Protein 7SC2 (pdb70)

Sequence (110 aa):
DIYKAAVEQLTEEQKNEFKAAFDIFVLGAEDGSISTKELGKVMRMLGQNPTPEELQEMIDEVDEDGSGTVDFDEFLVMMVRSMKGKFKRPTLRRVRISADAMMQALLGAR

GO terms:
  GO:0055010 ventricular cardiac muscle tissue morphogenesis (P, IMP)
  GO:0005515 protein binding (F, IPI)
  GO:0005829 cytosol (C, TAS)
  GO:0030017 sarcomere (C, TAS)
  GO:0097512 cardiac myofibril (C, IMP)
  GO:0010882 regulation of cardiac muscle contraction by calcium ion signaling (P, IMP)
  GO:1990584 cardiac Troponin complex (C, IMP)
  GO:0051015 actin filament binding (F, IPI)
  GO:0003779 actin binding (F, IDA)
  GO:0005861 troponin complex (C, IDA)
  GO:0032780 negative regulation of ATP-dependent activity (P, IDA)
  GO:0032780 negative regulation of ATP-dependent activity (P, IMP)
  GO:0060047 heart contraction (P, IMP)
  GO:0060048 cardiac muscle contraction (P, IMP)
  GO:0030172 troponin C binding (F, IPI)
  GO:0031014 troponin T binding (F, IPI)
  GO:0019855 calcium channel inhibitor activity (F, IPI)
  GO:0019901 protein kinase binding (F, IPI)
  GO:0019904 protein domain specific binding (F, IPI)
  GO:0048306 calcium-dependent protein binding (F, IPI)

Secondary structure (DSSP, 8-state):
-HHHHHHHTS-HHHHHHHHHHHHHHTTT-TTSSB-HHHHHHHHHHTT----HHHHHHHHHHH-TTS-SSB-HHHHHHHHHHHT--TTHHHHHHHHHHHHHHHHHHHHT--

Structure (mmCIF, N/CA/C/O backbone):
data_7SC2
#
_entry.id   7SC2
#
_cell.length_a   40.935
_cell.length_b   40.935
_cell.length_c   128.932
_cell.angle_alpha   90.00
_cell.angle_beta   90.00
_cell.angle_gamma   90.00
#
_symmetry.space_group_name_H-M   'P 43 21 2'
#
loop_
_entity.id
_entity.type
_entity.pdbx_description
1 polymer 'Troponin C, slow skeletal and cardiac muscles,Troponin I, cardiac muscle chimera'
2 non-polymer 'CALCIUM ION'
3 water water
#
loop_
_atom_site.group_PDB
_atom_site.id
_atom_site.type_symbol
_atom_site.label_atom_id
_atom_site.label_alt_id
_atom_site.label_comp_id
_atom_site.label_asym_id
_atom_site.label_entity_id
_atom_site.label_seq_id
_atom_site.pdbx_PDB_ins_code
_atom_site.Cartn_x
_atom_site.Cartn_y
_atom_site.Cartn_z
_atom_site.occupancy
_atom_site.B_iso_or_equiv
_atom_site.auth_seq_id
_atom_site.auth_comp_id
_atom_site.auth_asym_id
_atom_site.auth_atom_id
_atom_site.pdbx_PDB_model_num
ATOM 1 N N . ASP A 1 3 ? -3.407 33.320 7.847 1.00 82.63 3 ASP A N 1
ATOM 2 C CA . ASP A 1 3 ? -2.478 34.059 8.703 1.00 83.04 3 ASP A CA 1
ATOM 3 C C . ASP A 1 3 ? -2.955 34.196 10.162 1.00 83.10 3 ASP A C 1
ATOM 4 O O . ASP A 1 3 ? -2.148 34.497 11.040 1.00 83.09 3 ASP A O 1
ATOM 6 N N . ILE A 1 4 ? -4.252 33.958 10.420 1.00 82.89 4 ILE A N 1
ATOM 7 C CA . ILE A 1 4 ? -4.867 34.036 11.752 1.00 83.13 4 ILE A CA 1
ATOM 8 C C . ILE A 1 4 ? -4.215 33.059 12.758 1.00 83.01 4 ILE A C 1
ATOM 9 O O . ILE A 1 4 ? -4.076 33.382 13.937 1.00 82.93 4 ILE A O 1
ATOM 14 N N . TYR A 1 5 ? -3.777 31.885 12.280 1.00 82.75 5 TYR A N 1
ATOM 15 C CA . TYR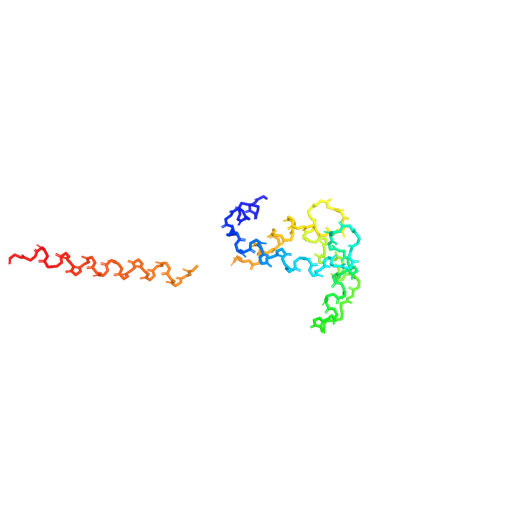 A 1 5 ? -3.111 30.897 13.136 1.00 82.84 5 TYR A CA 1
ATOM 16 C C . TYR A 1 5 ? -1.675 31.333 13.494 1.00 83.01 5 TYR A C 1
ATOM 17 O O . TYR A 1 5 ? -1.178 30.973 14.556 1.00 83.00 5 TYR A O 1
ATOM 22 N N . LYS A 1 6 ? -1.036 32.153 12.638 1.00 83.06 6 LYS A N 1
ATOM 23 C CA . LYS A 1 6 ? 0.306 32.687 12.879 1.00 83.56 6 LYS A CA 1
ATOM 24 C C . LYS A 1 6 ? 0.322 33.765 13.977 1.00 83.68 6 LYS A C 1
ATOM 25 O O . LYS A 1 6 ? 1.361 33.992 14.593 1.00 84.11 6 LYS A O 1
ATOM 27 N N . ALA A 1 7 ? -0.816 34.431 14.221 1.00 83.10 7 ALA A N 1
ATOM 28 C CA . ALA A 1 7 ? -0.907 35.436 15.274 1.00 83.03 7 ALA A CA 1
ATOM 29 C C . ALA A 1 7 ? -0.875 34.759 16.652 1.00 82.64 7 ALA A C 1
ATOM 30 O O . ALA A 1 7 ? -0.253 35.277 17.578 1.00 82.69 7 ALA A O 1
ATOM 31 N N . ALA A 1 8 ? -1.521 33.588 16.781 1.00 81.98 8 ALA A N 1
ATOM 32 C CA . ALA A 1 8 ? -1.528 32.850 18.041 1.00 81.93 8 ALA A CA 1
ATOM 33 C C . ALA A 1 8 ? -0.198 32.127 18.353 1.00 81.67 8 ALA A C 1
ATOM 34 O O . ALA A 1 8 ? -0.021 31.659 19.477 1.00 81.82 8 ALA A O 1
ATOM 36 N N . VAL A 1 9 ? 0.737 32.059 17.378 1.00 81.19 9 VAL A N 1
ATOM 37 C CA . VAL A 1 9 ? 2.062 31.449 17.548 1.00 81.27 9 VAL A CA 1
ATOM 38 C C . VAL A 1 9 ? 2.922 32.361 18.440 1.00 81.58 9 VAL A C 1
ATOM 39 O O . VAL A 1 9 ? 3.577 31.885 19.369 1.00 81.42 9 VAL A O 1
ATOM 43 N N . GLU A 1 10 ? 2.866 33.684 18.195 1.00 81.69 10 GLU A N 1
ATOM 44 C CA . GLU A 1 10 ? 3.586 34.666 19.012 1.00 81.97 10 GLU A CA 1
ATOM 45 C C . GLU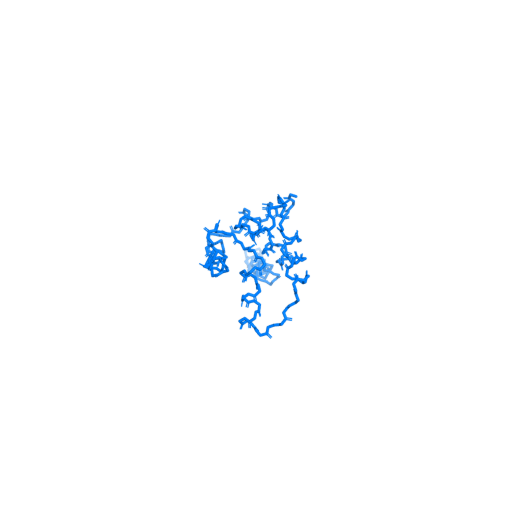 A 1 10 ? 3.047 34.738 20.456 1.00 82.05 10 GLU A C 1
ATOM 46 O O . GLU A 1 10 ? 3.782 35.126 21.363 1.00 82.37 10 GLU A O 1
ATOM 49 N N . GLN A 1 11 ? 1.786 34.328 20.676 1.00 81.54 11 GLN A N 1
ATOM 50 C CA . GLN A 1 11 ? 1.182 34.292 22.006 1.00 81.71 11 GLN A CA 1
ATOM 51 C C . GLN A 1 11 ? 1.733 33.148 22.877 1.00 81.45 11 GLN A C 1
ATOM 52 O O . GLN A 1 11 ? 1.609 33.210 24.102 1.00 81.64 11 GLN A O 1
ATOM 54 N N . LEU A 1 12 ? 2.313 32.094 22.250 1.00 80.66 12 LEU A N 1
ATOM 55 C CA . LEU A 1 12 ? 2.879 30.949 22.967 1.00 80.07 12 LEU A CA 1
ATOM 56 C C . LEU A 1 12 ? 4.055 31.390 23.833 1.00 79.15 12 LEU A C 1
ATOM 57 O O . LEU A 1 12 ? 4.831 32.255 23.422 1.00 79.31 12 LEU A O 1
ATOM 62 N N . THR A 1 13 ? 4.200 30.779 25.018 1.00 78.07 13 THR A N 1
ATOM 63 C CA . THR A 1 13 ? 5.299 31.087 25.938 1.00 77.63 13 THR A CA 1
ATOM 64 C C . THR A 1 13 ? 6.632 30.455 25.454 1.00 76.69 13 THR A C 1
ATOM 65 O O . THR A 1 13 ? 6.632 29.654 24.512 1.00 76.81 13 THR A O 1
ATOM 69 N N . GLU A 1 14 ? 7.764 30.816 26.090 1.00 75.27 14 GLU A N 1
ATOM 70 C CA . GLU A 1 14 ? 9.064 30.238 25.752 1.00 74.21 14 GLU A CA 1
ATOM 71 C C . GLU A 1 14 ? 9.103 28.742 26.118 1.00 72.92 14 GLU A C 1
ATOM 72 O O . GLU A 1 14 ? 9.729 27.949 25.414 1.00 73.20 14 GLU A O 1
ATOM 74 N N . GLU A 1 15 ? 8.420 28.359 27.210 1.00 71.16 15 GLU A N 1
ATOM 75 C CA . GLU A 1 15 ? 8.348 26.976 27.667 1.00 69.89 15 GLU A CA 1
ATOM 76 C C . GLU A 1 15 ? 7.507 26.113 26.715 1.00 68.18 15 GLU A C 1
ATOM 77 O O . GLU A 1 15 ? 7.769 24.915 26.589 1.00 68.40 15 GLU A O 1
ATOM 79 N N . GLN A 1 16 ? 6.478 26.703 26.080 1.00 66.01 16 GLN A N 1
ATOM 80 C CA . GLN A 1 16 ? 5.630 25.955 25.160 1.00 64.42 16 GLN A CA 1
ATOM 81 C C . GLN A 1 16 ? 6.381 25.718 23.852 1.00 61.86 16 GLN A C 1
ATOM 82 O O . GLN A 1 16 ? 6.393 24.597 23.358 1.00 61.55 16 GLN A O 1
ATOM 88 N N . LYS A 1 17 ? 7.047 26.756 23.328 1.00 59.89 17 LYS A N 1
ATOM 89 C CA . LYS A 1 17 ? 7.847 26.655 22.111 1.00 58.65 17 LYS A CA 1
ATOM 90 C C . LYS A 1 17 ? 8.990 25.638 22.284 1.00 56.74 17 LYS A C 1
ATOM 91 O O . LYS A 1 17 ? 9.238 24.851 21.374 1.00 56.26 17 LYS A O 1
ATOM 94 N N . ASN A 1 18 ? 9.645 25.622 23.460 1.00 55.52 18 ASN A N 1
ATOM 95 C CA . ASN A 1 18 ? 10.728 24.674 23.749 1.00 54.87 18 ASN A CA 1
ATOM 96 C C . ASN A 1 18 ? 10.207 23.245 23.886 1.00 53.67 18 ASN A C 1
ATOM 97 O O . ASN A 1 18 ? 10.908 22.291 23.521 1.00 53.47 18 ASN A O 1
ATOM 99 N N . GLU A 1 19 ? 8.985 23.089 24.421 1.00 52.56 19 GLU A N 1
ATOM 100 C CA . GLU A 1 19 ? 8.351 21.780 24.560 1.00 51.62 19 GLU A CA 1
ATOM 101 C C . GLU A 1 19 ? 8.012 21.232 23.180 1.00 50.06 19 GLU A C 1
ATOM 102 O O . GLU A 1 19 ? 8.234 20.052 22.930 1.00 50.79 19 GLU A O 1
ATOM 104 N N . PHE A 1 20 ? 7.467 22.086 22.291 1.00 48.14 20 PHE A N 1
ATOM 105 C CA . PHE A 1 20 ? 7.096 21.689 20.928 1.00 46.55 20 PHE A CA 1
ATOM 106 C C . PHE A 1 20 ? 8.332 21.404 20.088 1.00 43.68 20 PHE A C 1
ATOM 107 O O . PHE A 1 20 ? 8.305 20.496 19.262 1.00 42.33 20 PHE A O 1
ATOM 115 N N . LYS A 1 21 ? 9.426 22.151 20.320 1.00 42.75 21 LYS A N 1
ATOM 116 C CA . LYS A 1 21 ? 10.685 21.926 19.620 1.00 42.25 21 LYS A CA 1
ATOM 117 C C . LYS 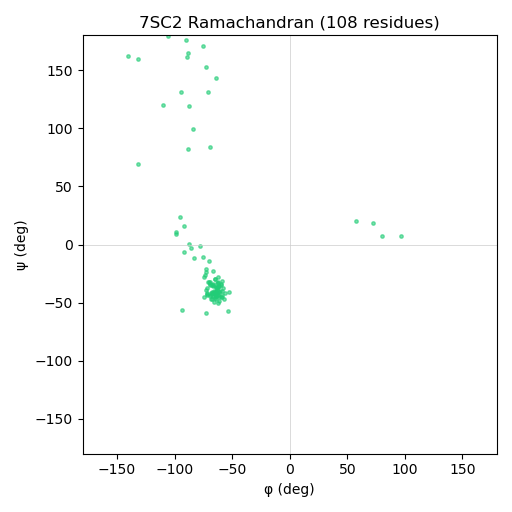A 1 21 ? 11.255 20.562 19.940 1.00 41.97 21 LYS A C 1
ATOM 118 O O . LYS A 1 21 ? 11.681 19.856 19.031 1.00 42.18 21 LYS A O 1
ATOM 124 N N . ALA A 1 22 ? 11.193 20.162 21.207 1.00 41.72 22 ALA A N 1
ATOM 125 C CA . ALA A 1 22 ? 11.654 18.855 21.660 1.00 41.93 22 ALA A CA 1
ATOM 126 C C . ALA A 1 22 ? 10.875 17.737 20.982 1.00 41.11 22 ALA A C 1
ATOM 127 O O . ALA A 1 22 ? 11.464 16.719 20.608 1.00 41.51 22 ALA A O 1
ATOM 129 N N . ALA A 1 23 ? 9.547 17.907 20.826 1.00 39.72 23 ALA A N 1
ATOM 130 C CA . ALA A 1 23 ? 8.732 16.900 20.157 1.00 38.43 23 ALA A CA 1
ATOM 131 C C . ALA A 1 23 ? 9.111 16.846 18.659 1.00 36.91 23 ALA A C 1
ATOM 132 O O . ALA A 1 23 ? 9.309 15.765 18.121 1.00 36.80 23 ALA A O 1
ATOM 134 N N . PHE A 1 24 ? 9.218 18.003 18.003 1.00 36.68 24 PHE A N 1
ATOM 135 C CA . PHE A 1 24 ? 9.582 18.128 16.594 1.00 36.80 24 PHE A CA 1
ATOM 136 C C . PHE A 1 24 ? 10.929 17.433 16.325 1.00 36.92 24 PHE A C 1
ATOM 137 O O . PHE A 1 24 ? 11.080 16.720 15.334 1.00 36.91 24 PHE A O 1
ATOM 145 N N . ASP A 1 25 ? 11.883 17.615 17.229 1.00 37.03 25 ASP A N 1
ATOM 146 C CA . ASP A 1 25 ? 13.202 16.999 17.096 1.00 37.58 25 ASP A CA 1
ATOM 147 C C . ASP A 1 25 ? 13.133 15.482 17.040 1.00 37.85 25 ASP A C 1
ATOM 148 O O . ASP A 1 25 ? 13.951 14.881 16.354 1.00 38.39 25 ASP A O 1
ATOM 153 N N . ILE A 1 26 ? 12.194 14.852 17.766 1.00 37.54 26 ILE A N 1
ATOM 154 C CA . ILE A 1 26 ? 12.042 13.407 17.711 1.00 37.67 26 ILE A CA 1
ATOM 155 C C . ILE A 1 26 ? 11.523 13.001 16.328 1.00 37.47 26 ILE A C 1
ATOM 156 O O . ILE A 1 26 ? 12.026 12.051 15.743 1.00 36.82 26 ILE A O 1
ATOM 161 N N . PHE A 1 27 ? 10.561 13.762 15.774 1.00 37.74 27 PHE A N 1
ATOM 162 C CA . PHE A 1 27 ? 10.040 13.464 14.442 1.00 38.38 27 PHE A CA 1
ATOM 163 C C . PHE A 1 27 ? 11.120 13.579 13.376 1.00 38.50 27 PHE A C 1
ATOM 164 O O . PHE A 1 27 ? 11.093 12.811 12.423 1.00 38.78 27 PHE A O 1
ATOM 172 N N . VAL A 1 28 ? 12.044 14.552 13.506 1.00 38.02 28 VAL A N 1
ATOM 173 C CA . VAL A 1 28 ? 13.062 14.737 12.456 1.00 38.07 28 VAL A CA 1
ATOM 174 C C . VAL A 1 28 ? 14.407 14.103 12.770 1.00 38.38 28 VAL A C 1
ATOM 175 O O . VAL A 1 28 ? 15.344 14.336 12.006 1.00 39.32 28 VAL A O 1
ATOM 179 N N . LEU A 1 29 ? 14.513 13.270 13.814 1.00 38.00 29 LEU A N 1
ATOM 180 C CA . LEU A 1 29 ? 15.790 12.606 14.103 1.00 38.66 29 LEU A CA 1
ATOM 181 C C . LEU A 1 29 ? 16.321 11.745 12.905 1.00 40.00 29 LEU A C 1
ATOM 182 O O . LEU A 1 29 ? 17.514 11.779 12.613 1.00 40.77 29 LEU A O 1
ATOM 187 N N . GLY A 1 30 ? 15.441 11.070 12.180 1.00 39.81 30 GLY A N 1
ATOM 188 C CA . GLY A 1 30 ? 15.845 10.287 11.018 1.00 40.50 30 GLY A CA 1
ATOM 189 C C . GLY A 1 30 ? 15.898 11.053 9.710 1.00 41.45 30 GLY A C 1
ATOM 190 O O . GLY A 1 30 ? 16.216 10.475 8.670 1.00 42.29 30 GLY A O 1
ATOM 191 N N . ALA A 1 31 ? 15.590 12.348 9.731 1.00 41.47 31 ALA A N 1
ATOM 192 C CA . ALA A 1 31 ? 15.567 13.156 8.524 1.00 42.98 31 ALA A CA 1
ATOM 193 C C . ALA A 1 31 ? 16.889 13.865 8.303 1.00 45.06 31 ALA A C 1
ATOM 194 O O . ALA A 1 31 ? 17.369 14.540 9.204 1.00 45.35 31 ALA A O 1
ATOM 196 N N . GLU A 1 32 ? 17.433 13.784 7.091 1.00 46.14 32 GLU A N 1
ATOM 197 C CA . GLU A 1 32 ? 18.672 14.494 6.762 1.00 47.69 32 GLU A CA 1
ATOM 198 C C . GLU A 1 32 ? 18.436 16.020 6.590 1.00 48.49 32 GLU A C 1
ATOM 199 O O . GLU A 1 32 ? 19.341 16.804 6.893 1.00 49.00 32 GLU A O 1
ATOM 201 N N . ASP A 1 33 ? 17.212 16.454 6.172 1.00 48.13 33 ASP A N 1
ATOM 202 C CA . ASP A 1 33 ? 16.978 17.887 5.943 1.00 48.43 33 ASP A CA 1
ATOM 203 C C . ASP A 1 33 ? 16.272 18.673 7.089 1.00 47.67 33 ASP A C 1
ATOM 204 O O . ASP A 1 33 ? 15.894 19.827 6.879 1.00 48.52 33 ASP A O 1
ATOM 209 N N . GLY A 1 34 ? 16.089 18.058 8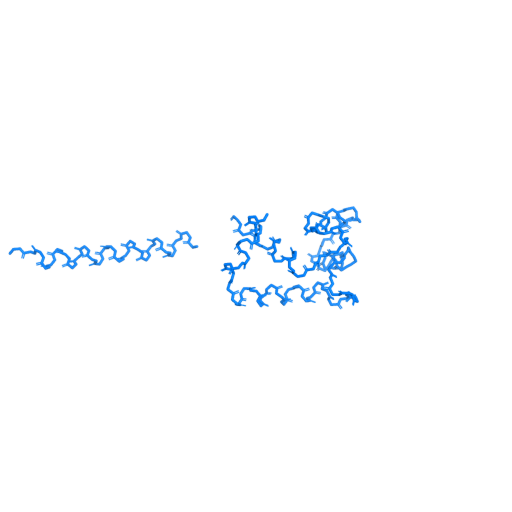.253 1.00 45.93 34 GLY A N 1
ATOM 210 C CA . GLY A 1 34 ? 15.490 18.726 9.402 1.00 44.85 34 GLY A CA 1
ATOM 211 C C . GLY A 1 34 ? 13.994 19.000 9.327 1.00 43.91 34 GLY A C 1
ATOM 212 O O . GLY A 1 34 ? 13.490 19.885 10.027 1.00 44.59 34 GLY A O 1
ATOM 213 N N . SER A 1 35 ? 13.285 18.301 8.449 1.00 42.07 35 SER A N 1
ATOM 214 C CA . SER A 1 35 ? 11.838 18.470 8.308 1.00 41.95 35 SER A CA 1
ATOM 215 C C . SER A 1 35 ? 11.141 17.105 8.309 1.00 40.49 35 SER A C 1
ATOM 216 O O . SER A 1 35 ? 11.797 16.080 8.116 1.00 39.88 35 SER A O 1
ATOM 219 N N . ILE A 1 36 ? 9.823 17.077 8.602 1.00 39.66 36 ILE A N 1
ATOM 220 C CA . ILE A 1 36 ? 9.100 15.805 8.667 1.00 39.94 36 ILE A CA 1
ATOM 221 C C . ILE A 1 36 ? 8.572 15.416 7.300 1.00 40.09 36 ILE A C 1
ATOM 222 O O . ILE A 1 36 ? 7.763 16.130 6.741 1.00 39.76 36 ILE A O 1
ATOM 227 N N . SER A 1 37 ? 9.003 14.278 6.776 1.00 40.08 37 SER A N 1
ATOM 228 C CA . SER A 1 37 ? 8.481 13.760 5.520 1.00 39.80 37 SER A CA 1
ATOM 229 C C . SER A 1 37 ? 7.569 12.582 5.871 1.00 39.94 37 SER A C 1
ATOM 230 O O . SER A 1 37 ? 7.454 12.244 7.045 1.00 39.48 37 SER A O 1
ATOM 233 N N . THR A 1 38 ? 6.944 11.924 4.870 1.00 40.52 38 THR A N 1
ATOM 234 C CA . THR A 1 38 ? 6.109 10.751 5.129 1.00 41.29 38 THR A CA 1
ATOM 235 C C . THR A 1 38 ? 6.900 9.598 5.733 1.00 40.72 38 THR A C 1
ATOM 236 O O . THR A 1 38 ? 6.341 8.787 6.470 1.00 40.71 38 THR A O 1
ATOM 240 N N . LYS A 1 39 ? 8.205 9.515 5.438 1.00 40.13 39 LYS A N 1
ATOM 241 C CA . LYS A 1 39 ? 9.051 8.461 6.003 1.00 39.98 39 LYS A CA 1
ATOM 242 C C . LYS A 1 39 ? 9.167 8.618 7.513 1.00 38.92 39 LYS A C 1
ATOM 243 O O . LYS A 1 39 ? 8.996 7.644 8.233 1.00 39.78 39 LYS A O 1
ATOM 246 N N . GLU A 1 40 ? 9.415 9.836 7.996 1.00 38.33 40 GLU A N 1
ATOM 247 C CA . GLU A 1 40 ? 9.526 10.088 9.431 1.00 38.12 40 GLU A CA 1
ATOM 248 C C . GLU A 1 40 ? 8.156 9.928 10.110 1.00 36.85 40 GLU A C 1
ATOM 249 O O . GLU A 1 40 ? 8.051 9.288 11.147 1.00 36.34 40 GLU A O 1
ATOM 255 N N . LEU A 1 41 ? 7.119 10.478 9.489 1.00 36.34 41 LEU A N 1
ATOM 256 C CA . LEU A 1 41 ? 5.762 10.391 10.022 1.00 35.87 41 LEU A CA 1
ATOM 257 C C . LEU A 1 41 ? 5.298 8.921 10.154 1.00 35.60 41 LEU A C 1
ATOM 258 O O . LEU A 1 41 ? 4.793 8.543 11.210 1.00 35.72 41 LEU A O 1
ATOM 263 N N . GLY A 1 42 ? 5.538 8.100 9.124 1.00 35.09 42 GLY A N 1
ATOM 264 C CA . GLY A 1 42 ? 5.199 6.678 9.123 1.00 35.82 42 GLY A CA 1
ATOM 265 C C . GLY A 1 42 ? 5.869 5.915 10.242 1.00 36.80 42 GLY A C 1
ATOM 266 O O . GLY A 1 42 ? 5.217 5.143 10.937 1.00 37.17 42 GLY A O 1
ATOM 267 N N . LYS A 1 43 ? 7.178 6.154 10.462 1.00 37.30 43 LYS A N 1
ATOM 268 C CA . LYS A 1 43 ? 7.885 5.526 11.571 1.00 38.00 43 LYS A CA 1
ATOM 269 C C . LYS A 1 43 ? 7.27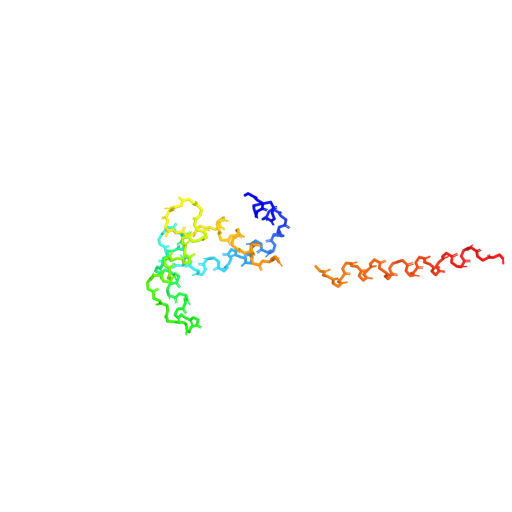9 5.923 12.935 1.00 36.77 43 LYS A C 1
ATOM 270 O O . LYS A 1 43 ? 7.068 5.059 13.775 1.00 36.43 43 LYS A O 1
ATOM 275 N N . VAL A 1 44 ? 6.986 7.211 13.140 1.00 36.36 44 VAL A N 1
ATOM 276 C CA . VAL A 1 44 ? 6.420 7.685 14.409 1.00 36.81 44 VAL A CA 1
ATOM 277 C C . VAL A 1 44 ? 5.037 7.059 14.602 1.00 36.82 44 VAL A C 1
ATOM 278 O O . VAL A 1 44 ? 4.765 6.516 15.667 1.00 36.67 44 VAL A O 1
ATOM 282 N N . MET A 1 45 ? 4.219 7.038 13.528 1.00 36.67 45 MET A N 1
ATOM 283 C CA . MET A 1 45 ? 2.862 6.479 13.554 1.00 36.88 45 MET A CA 1
ATOM 284 C C . MET A 1 45 ? 2.901 5.008 13.880 1.00 37.81 45 MET A C 1
ATOM 285 O O . MET A 1 45 ? 2.118 4.566 14.706 1.00 37.83 45 MET A O 1
ATOM 290 N N . ARG A 1 46 ? 3.881 4.258 13.326 1.00 38.20 46 ARG A N 1
ATOM 291 C CA . ARG A 1 46 ? 4.025 2.824 13.648 1.00 39.50 46 ARG A CA 1
ATOM 292 C C . ARG A 1 46 ? 4.524 2.584 15.075 1.00 40.29 46 ARG A C 1
ATOM 293 O O . ARG A 1 46 ? 4.104 1.630 15.729 1.00 40.29 46 ARG A O 1
ATOM 301 N N . MET A 1 47 ? 5.353 3.493 15.586 1.00 41.31 47 MET A N 1
ATOM 302 C CA . MET A 1 47 ? 5.833 3.393 16.958 1.00 42.83 47 MET A CA 1
ATOM 303 C C . MET A 1 47 ? 4.650 3.608 17.945 1.00 42.76 47 MET A C 1
ATOM 304 O O . MET A 1 47 ? 4.571 2.937 18.967 1.00 43.38 47 MET A O 1
ATOM 309 N N . LEU A 1 48 ? 3.696 4.482 17.592 1.00 41.87 48 LEU A N 1
ATOM 310 C CA . LEU A 1 48 ? 2.516 4.748 18.405 1.00 41.16 48 LEU A CA 1
ATOM 311 C C . LEU A 1 48 ? 1.418 3.640 18.296 1.00 41.57 48 LEU A C 1
ATOM 312 O O . LEU A 1 48 ? 0.369 3.746 18.941 1.00 41.54 48 LEU A O 1
ATOM 317 N N . GLY A 1 49 ? 1.646 2.615 17.473 1.00 41.72 49 GLY A N 1
ATOM 318 C CA . GLY A 1 49 ? 0.712 1.504 17.314 1.00 41.95 49 GLY A CA 1
ATOM 319 C C . GLY A 1 49 ? -0.234 1.599 16.134 1.00 42.26 49 GLY A C 1
ATOM 320 O O . GLY A 1 49 ? -1.149 0.778 16.000 1.00 42.41 49 GLY A O 1
ATOM 321 N N . GLN A 1 50 ? -0.030 2.592 15.265 1.00 41.88 50 GLN A N 1
ATOM 322 C CA . GLN A 1 50 ? -0.868 2.770 14.085 1.00 41.96 50 GLN A CA 1
ATOM 323 C C . GLN A 1 50 ? -0.326 1.974 12.882 1.00 43.44 50 GLN A C 1
ATOM 324 O O . GLN A 1 50 ? 0.824 1.529 12.885 1.00 43.87 50 GLN A O 1
ATOM 330 N N . ASN A 1 51 ? -1.148 1.798 11.849 1.00 44.00 51 ASN A N 1
ATOM 331 C CA . ASN A 1 51 ? -0.741 1.083 10.640 1.00 45.27 51 ASN A CA 1
ATOM 332 C C . ASN A 1 51 ? -1.165 1.963 9.470 1.00 45.39 51 ASN A C 1
ATOM 333 O O . ASN A 1 51 ? -2.135 1.645 8.775 1.00 46.40 51 ASN A O 1
ATOM 338 N N . PRO A 1 52 ? -0.507 3.123 9.274 1.00 44.05 52 PRO A N 1
ATOM 339 C CA . PRO A 1 52 ? -0.971 4.038 8.231 1.00 43.67 52 PRO A CA 1
ATOM 340 C C . PRO A 1 52 ? -0.679 3.576 6.821 1.00 44.06 52 PRO A C 1
ATOM 341 O O . PRO A 1 52 ? 0.222 2.783 6.599 1.00 43.29 52 PRO A O 1
ATOM 345 N N . THR A 1 53 ? -1.513 4.026 5.884 1.00 43.91 53 THR A N 1
ATOM 346 C CA . THR A 1 53 ? -1.335 3.752 4.474 1.00 44.29 53 THR A CA 1
ATOM 347 C C . THR A 1 53 ? -0.463 4.890 3.939 1.00 45.60 53 THR A C 1
ATOM 348 O O . THR A 1 53 ? -0.430 5.976 4.528 1.00 45.86 53 THR A O 1
ATOM 352 N N . PRO A 1 54 ? 0.175 4.711 2.774 1.00 46.49 54 PRO A N 1
ATOM 353 C CA . PRO A 1 54 ? 0.984 5.805 2.215 1.00 46.25 54 PRO A CA 1
ATOM 354 C C . PRO A 1 54 ? 0.165 7.059 1.912 1.00 45.69 54 PRO A C 1
ATOM 355 O O . PRO A 1 54 ? 0.679 8.167 2.046 1.00 45.87 54 PRO A O 1
ATOM 359 N N . GLU A 1 55 ? -1.093 6.894 1.460 1.00 45.07 55 GLU A N 1
ATOM 360 C CA . GLU A 1 55 ? -1.984 8.016 1.126 1.00 44.06 55 GLU A CA 1
ATOM 361 C C . GLU A 1 55 ? -2.307 8.804 2.390 1.00 41.69 55 GLU A C 1
ATOM 362 O O . GLU A 1 55 ? -2.314 10.034 2.364 1.00 41.31 55 GLU A O 1
ATOM 368 N N . GLU A 1 56 ? -2.572 8.089 3.506 1.00 40.27 56 GLU A N 1
ATOM 369 C CA . GLU A 1 56 ? -2.835 8.708 4.810 1.00 39.63 56 GLU A CA 1
ATOM 370 C C . GLU A 1 56 ? -1.648 9.609 5.231 1.00 39.17 56 GLU A C 1
ATOM 371 O O . GLU A 1 56 ? -1.845 10.758 5.631 1.00 38.12 56 GLU A O 1
ATOM 377 N N . LEU A 1 57 ? -0.412 9.090 5.098 1.00 39.18 57 LEU A N 1
ATOM 378 C CA . LEU A 1 57 ? 0.774 9.862 5.460 1.00 39.58 57 LEU A CA 1
ATOM 379 C C . LEU A 1 57 ? 0.916 11.095 4.612 1.00 40.77 57 LEU A C 1
ATOM 380 O O . LEU A 1 57 ? 1.150 12.178 5.143 1.00 41.71 57 LEU A O 1
ATOM 385 N N . GLN A 1 58 ? 0.701 10.964 3.305 1.00 41.47 58 GLN A N 1
ATOM 386 C CA . GLN A 1 58 ? 0.811 12.095 2.390 1.00 41.69 58 GLN A CA 1
ATOM 387 C C . GLN A 1 58 ? -0.218 13.168 2.641 1.00 40.69 58 GLN A C 1
ATOM 388 O O . GLN A 1 58 ? 0.129 14.352 2.668 1.00 40.36 58 GLN A O 1
ATOM 394 N N . GLU A 1 59 ? -1.483 12.770 2.851 1.00 39.80 59 GLU A N 1
ATOM 395 C CA . GLU A 1 59 ? -2.527 13.748 3.141 1.00 39.40 59 GLU A CA 1
ATOM 396 C C . GLU A 1 59 ? -2.265 14.462 4.474 1.00 38.89 59 GLU A C 1
ATOM 397 O O . GLU A 1 59 ? -2.494 15.662 4.555 1.00 38.68 59 GLU A O 1
ATOM 403 N N . MET A 1 60 ? -1.727 13.748 5.494 1.00 38.56 60 MET A N 1
ATOM 404 C CA . MET A 1 60 ? -1.415 14.390 6.780 1.00 38.88 60 MET A CA 1
ATOM 405 C C . MET A 1 60 ? -0.373 15.493 6.592 1.00 40.11 60 MET A C 1
ATOM 406 O O . MET A 1 60 ? -0.563 16.618 7.061 1.00 40.04 60 MET A O 1
ATOM 411 N N . ILE A 1 61 ? 0.729 15.178 5.882 1.00 40.91 61 ILE A N 1
ATOM 412 C CA . ILE A 1 61 ? 1.779 16.156 5.634 1.00 41.95 61 ILE A CA 1
ATOM 413 C C . ILE A 1 61 ? 1.229 17.328 4.810 1.00 43.74 61 ILE A C 1
ATOM 414 O O . ILE A 1 61 ? 1.426 18.478 5.193 1.00 43.75 61 ILE A O 1
ATOM 419 N N . ASP A 1 62 ? 0.545 17.029 3.677 1.00 45.03 62 ASP A N 1
ATOM 420 C CA . ASP A 1 62 ? 0.018 18.039 2.756 1.00 46.81 62 ASP A CA 1
ATOM 421 C C . ASP A 1 62 ? -0.851 19.088 3.434 1.00 48.31 62 ASP A C 1
ATOM 422 O O . ASP A 1 62 ? -0.730 20.267 3.112 1.00 49.19 62 ASP A O 1
ATOM 427 N N . GLU A 1 63 ? -1.708 18.679 4.382 1.00 48.29 63 GLU A N 1
ATOM 428 C CA . GLU A 1 63 ? -2.581 19.628 5.071 1.00 48.36 63 GLU A CA 1
ATOM 429 C C . GLU A 1 63 ? -1.816 20.672 5.907 1.00 48.45 63 GLU A C 1
ATOM 430 O O . GLU A 1 63 ? -2.172 21.856 5.873 1.00 49.02 63 GLU A O 1
ATOM 436 N N . VAL A 1 64 ? -0.763 20.256 6.639 1.00 47.55 64 VAL A N 1
ATOM 437 C CA . VAL A 1 64 ? -0.007 21.202 7.457 1.00 47.94 64 VAL A CA 1
ATOM 438 C C . VAL A 1 64 ? 1.201 21.823 6.710 1.00 48.73 64 VAL A C 1
ATOM 439 O O . VAL A 1 64 ? 1.829 22.745 7.224 1.00 48.31 64 VAL A O 1
ATOM 443 N N . ASP A 1 65 ? 1.496 21.349 5.486 1.00 49.54 65 ASP A N 1
ATOM 444 C CA . ASP A 1 65 ? 2.582 21.851 4.664 1.00 51.03 65 ASP A CA 1
ATOM 445 C C . ASP A 1 65 ? 2.105 23.081 3.890 1.00 53.35 65 ASP A C 1
ATOM 446 O O . ASP A 1 65 ? 1.439 22.932 2.866 1.00 54.00 65 ASP A O 1
ATOM 451 N N . GLU A 1 66 ? 2.428 24.286 4.375 1.00 54.45 66 GLU A N 1
ATOM 452 C CA . GLU A 1 66 ? 1.996 25.526 3.726 1.00 56.29 66 GLU A CA 1
ATOM 453 C C . GLU A 1 66 ? 2.720 25.857 2.403 1.00 57.36 66 GLU A C 1
ATOM 454 O O . GLU A 1 66 ? 2.078 26.336 1.467 1.00 58.56 66 GLU A O 1
ATOM 457 N N . ASP A 1 67 ? 4.033 25.611 2.321 1.00 56.55 67 ASP A N 1
ATOM 458 C CA . ASP A 1 67 ? 4.826 25.962 1.145 1.00 56.22 67 ASP A CA 1
ATOM 459 C C . ASP A 1 67 ? 4.979 24.878 0.070 1.00 55.42 67 ASP A C 1
ATOM 460 O O . ASP A 1 67 ? 5.889 24.975 -0.746 1.00 55.75 67 ASP A O 1
ATOM 465 N N . GLY A 1 68 ? 4.150 23.843 0.098 1.00 54.40 68 GLY A N 1
ATOM 466 C CA . GLY A 1 68 ? 4.221 22.760 -0.878 1.00 53.95 68 GLY A CA 1
ATOM 467 C C . GLY A 1 68 ? 5.540 22.002 -0.996 1.00 53.34 68 GLY A C 1
ATOM 468 O O . GLY A 1 68 ? 5.772 21.340 -2.014 1.00 53.65 68 GLY A O 1
ATOM 469 N N . SER A 1 69 ? 6.415 22.062 0.045 1.00 51.86 69 SER A N 1
ATOM 470 C CA . SER A 1 69 ? 7.698 21.355 0.040 1.00 51.56 69 SER A CA 1
ATOM 471 C C . SER A 1 69 ? 7.576 19.826 0.148 1.00 50.82 69 SER A C 1
ATOM 472 O O . SER A 1 69 ? 8.553 19.112 -0.071 1.00 50.98 69 SER A O 1
ATOM 475 N N . GLY A 1 70 ? 6.404 19.339 0.527 1.00 49.72 70 GLY A N 1
ATOM 476 C CA . GLY A 1 70 ? 6.176 17.914 0.740 1.00 49.16 70 GLY A CA 1
ATOM 477 C C . GLY A 1 70 ? 6.676 17.425 2.091 1.00 47.82 70 GLY A C 1
ATOM 478 O O . GLY A 1 70 ? 6.688 16.219 2.342 1.00 48.02 70 GLY A O 1
ATOM 479 N N . THR A 1 71 ? 7.117 18.360 2.962 1.00 46.62 71 THR A N 1
ATOM 480 C CA . THR A 1 71 ? 7.657 18.103 4.298 1.00 46.21 71 THR A CA 1
ATOM 481 C C . THR A 1 71 ? 7.156 19.163 5.290 1.00 45.62 71 THR A C 1
ATOM 482 O O . THR A 1 71 ? 6.743 20.240 4.883 1.00 45.87 71 THR A O 1
ATOM 486 N N . VAL A 1 72 ? 7.253 18.889 6.597 1.00 44.38 72 VAL A N 1
ATOM 487 C CA . VAL A 1 72 ? 6.819 19.840 7.613 1.00 43.42 72 VAL A CA 1
ATOM 488 C C . VAL A 1 72 ? 7.997 20.419 8.375 1.00 43.28 72 VAL A C 1
ATOM 489 O O . VAL A 1 72 ? 8.701 19.668 9.042 1.00 43.44 72 VAL A O 1
ATOM 493 N N . ASP A 1 73 ? 8.188 21.750 8.330 1.00 42.86 73 ASP A N 1
ATOM 494 C CA . ASP A 1 73 ? 9.251 22.389 9.101 1.00 43.41 73 ASP A CA 1
ATOM 495 C C . ASP A 1 73 ? 8.730 22.788 10.494 1.00 43.64 73 ASP A C 1
ATOM 496 O O . ASP A 1 73 ? 7.529 22.629 10.752 1.00 43.41 73 ASP A O 1
ATOM 501 N N . PHE A 1 74 ? 9.604 23.313 11.381 1.00 43.36 74 PHE A N 1
ATOM 502 C CA . PHE A 1 74 ? 9.186 23.700 12.727 1.00 44.22 74 PHE A CA 1
ATOM 503 C C . PHE A 1 74 ? 8.154 24.838 12.770 1.00 44.73 74 PHE A C 1
ATOM 504 O O . PHE A 1 74 ? 7.259 24.814 13.624 1.00 44.36 74 PHE A O 1
ATOM 512 N N . ASP A 1 75 ? 8.259 25.820 11.859 1.00 44.99 75 ASP A N 1
ATOM 513 C CA . ASP A 1 75 ? 7.291 26.908 11.828 1.00 45.31 75 ASP A CA 1
ATOM 514 C C . ASP A 1 75 ? 5.894 26.394 11.441 1.00 44.46 75 ASP A C 1
ATOM 515 O O . ASP A 1 75 ? 4.912 26.772 12.079 1.00 44.65 75 ASP A O 1
ATOM 518 N N . GLU A 1 76 ? 5.818 25.450 10.479 1.00 43.32 76 GLU A N 1
ATOM 519 C CA . GLU A 1 76 ? 4.554 24.804 10.082 1.00 42.28 76 GLU A CA 1
ATOM 520 C C . GLU A 1 76 ? 4.017 23.881 11.200 1.00 41.43 76 GLU A C 1
ATOM 521 O O . GLU A 1 76 ? 2.800 23.707 11.342 1.00 41.72 76 GLU A O 1
ATOM 527 N N . PHE A 1 77 ? 4.930 23.266 11.970 1.00 40.48 77 PHE A N 1
ATOM 528 C CA . PHE A 1 77 ? 4.604 22.384 13.088 1.00 39.96 77 PHE A CA 1
ATOM 529 C C . PHE A 1 77 ? 3.921 23.206 14.205 1.00 41.71 77 PHE A C 1
ATOM 530 O O . PHE A 1 77 ? 2.960 22.737 14.821 1.00 41.59 77 PHE A O 1
ATOM 538 N N . LEU A 1 78 ? 4.447 24.416 14.474 1.00 42.95 78 LEU A N 1
ATOM 539 C CA . LEU A 1 78 ? 3.896 25.342 15.470 1.00 44.70 78 LEU A CA 1
ATOM 540 C C . LEU A 1 78 ? 2.496 25.805 15.090 1.00 45.30 78 LEU A C 1
ATOM 541 O O . LEU A 1 78 ? 1.616 25.851 15.952 1.00 46.03 78 LEU A O 1
ATOM 546 N N . VAL A 1 79 ? 2.257 26.081 13.798 1.00 44.99 79 VAL A N 1
ATOM 547 C CA . VAL A 1 79 ? 0.925 26.462 13.313 1.00 45.64 79 VAL A CA 1
ATOM 548 C C . VAL A 1 79 ? -0.047 25.309 13.555 1.00 45.71 79 VAL A C 1
ATOM 549 O O . VAL A 1 79 ? -1.128 25.536 14.099 1.00 46.43 79 VAL A O 1
ATOM 553 N N . MET A 1 80 ? 0.391 24.063 13.261 1.00 44.49 80 MET A N 1
ATOM 554 C CA . MET A 1 80 ? -0.385 22.846 13.491 1.00 44.41 80 MET A CA 1
ATOM 555 C C . MET A 1 80 ? -0.756 22.692 14.984 1.00 44.81 80 MET A C 1
ATOM 556 O O . MET A 1 80 ? -1.903 22.361 15.299 1.00 44.44 80 MET A O 1
ATOM 561 N N . MET A 1 81 ? 0.202 22.946 15.898 1.00 45.43 81 MET A N 1
ATOM 562 C CA . MET A 1 81 ? -0.076 22.843 17.330 1.00 46.91 81 MET A CA 1
ATOM 563 C C . MET A 1 81 ? -1.120 23.873 17.796 1.00 50.01 81 MET A C 1
ATOM 564 O O . MET A 1 81 ? -2.085 23.501 18.460 1.00 50.34 81 MET A O 1
ATOM 569 N N . VAL A 1 82 ? -0.953 25.133 17.388 1.00 51.88 82 VAL A N 1
ATOM 570 C CA . VAL A 1 82 ? -1.884 26.229 17.669 1.00 54.59 82 VAL A CA 1
ATOM 571 C C . VAL A 1 82 ? -3.280 25.897 17.114 1.00 56.62 82 VAL A C 1
ATOM 572 O O . VAL A 1 82 ? -4.276 26.159 17.786 1.00 57.60 82 VAL A O 1
ATOM 576 N N . ARG A 1 83 ? -3.358 25.296 15.913 1.00 57.29 83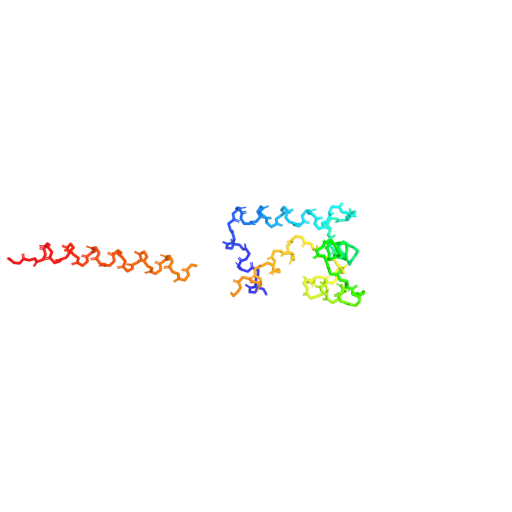 ARG A N 1
ATOM 577 C CA . ARG A 1 83 ? -4.642 24.918 15.310 1.00 58.31 83 ARG A CA 1
ATOM 578 C C . ARG A 1 83 ? -5.403 23.887 16.161 1.00 59.72 83 ARG A C 1
ATOM 579 O O . ARG A 1 83 ? -6.639 23.886 16.171 1.00 59.86 83 ARG A O 1
ATOM 587 N N . SER A 1 84 ? -4.679 23.003 16.866 1.00 60.37 84 SER A N 1
ATOM 588 C CA . SER A 1 84 ? -5.308 21.991 17.718 1.00 62.01 84 SER A CA 1
ATOM 589 C C . SER A 1 84 ? -5.700 22.510 19.112 1.00 64.16 84 SER A C 1
ATOM 590 O O . SER A 1 84 ? -6.401 21.816 19.845 1.00 64.52 84 SER A O 1
ATOM 593 N N . MET A 1 85 ? -5.229 23.698 19.494 1.00 65.59 85 MET A N 1
ATOM 594 C CA . MET A 1 85 ? -5.534 24.279 20.799 1.00 67.54 85 MET A CA 1
ATOM 595 C C . MET A 1 85 ? -6.733 25.250 20.743 1.00 69.48 85 MET A C 1
ATOM 596 O O . MET A 1 85 ? -6.855 26.122 21.603 1.00 70.05 85 MET A O 1
ATOM 600 N N . LYS A 1 86 ?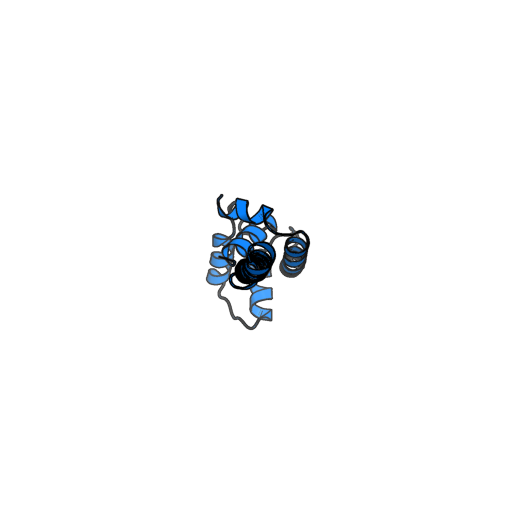 -7.623 25.093 19.747 1.00 70.25 86 LYS A N 1
ATOM 601 C CA . LYS A 1 86 ? -8.787 25.963 19.592 1.00 71.43 86 LYS A CA 1
ATOM 602 C C . LYS A 1 86 ? -9.981 25.441 20.384 1.00 72.19 86 LYS A C 1
ATOM 603 O O . LYS A 1 86 ? -9.847 25.116 21.563 1.00 72.62 86 LYS A O 1
ATOM 605 N N . GLY A 1 91 ? -7.567 29.256 30.063 1.00 70.72 136 GLY A N 1
ATOM 606 C CA . GLY A 1 91 ? -8.074 28.925 31.391 1.00 68.46 136 GLY A CA 1
ATOM 607 C C . GLY A 1 91 ? -9.506 29.350 31.640 1.00 65.40 136 GLY A C 1
ATOM 608 O O . GLY A 1 91 ? -9.751 30.396 32.246 1.00 65.67 136 GLY A O 1
ATOM 609 N N . LYS A 1 92 ? -10.466 28.516 31.211 1.00 62.19 137 LYS A N 1
ATOM 610 C CA . LYS A 1 92 ? -11.892 28.779 31.388 1.00 59.47 137 LYS A CA 1
ATOM 611 C C . LYS A 1 92 ? -12.276 28.933 32.864 1.00 55.78 137 LYS A C 1
ATOM 612 O O . LYS A 1 92 ? -13.210 29.665 33.175 1.00 55.39 137 LYS A O 1
ATOM 615 N N . PHE A 1 93 ? -11.573 28.231 33.766 1.00 53.02 138 PHE A N 1
ATOM 616 C CA . PHE A 1 93 ? -11.835 28.299 35.206 1.00 50.39 138 PHE A CA 1
ATOM 617 C C . PHE A 1 93 ? -10.970 29.337 35.958 1.00 48.14 138 PHE A C 1
ATOM 618 O O . PHE A 1 93 ? -11.520 30.162 36.671 1.00 48.44 138 PHE A O 1
ATOM 626 N N . LYS A 1 94 ? -9.648 29.236 35.855 1.00 46.49 139 LYS A N 1
ATOM 627 C CA . LYS A 1 94 ? -8.687 30.021 36.629 1.00 46.50 139 LYS A CA 1
ATOM 628 C C . LYS A 1 94 ? -8.842 31.552 36.583 1.00 46.68 139 LYS A C 1
ATOM 629 O O . LYS A 1 94 ? -8.945 32.150 37.650 1.00 46.43 139 LYS A O 1
ATOM 635 N N . ARG A 1 95 ? -8.802 32.188 35.398 1.00 46.65 140 ARG A N 1
ATOM 636 C CA . ARG A 1 95 ? -8.879 33.661 35.322 1.00 46.83 140 ARG A CA 1
ATOM 637 C C . ARG A 1 95 ? -10.236 34.222 35.778 1.00 45.52 140 ARG A C 1
ATOM 638 O O . ARG A 1 95 ? -10.228 35.092 36.642 1.00 45.75 140 ARG A O 1
ATOM 640 N N . PRO A 1 96 ? -11.395 33.723 35.302 1.00 44.53 141 PRO A N 1
ATOM 641 C CA . PRO A 1 96 ? -12.670 34.249 35.808 1.00 44.27 141 PRO A CA 1
ATOM 642 C C . PRO A 1 96 ? -12.910 33.960 37.291 1.00 43.69 141 PRO A C 1
ATOM 643 O O . PRO A 1 96 ? -13.578 34.764 37.945 1.00 43.08 141 PRO A O 1
ATOM 647 N N . THR A 1 97 ? -12.363 32.840 37.833 1.00 43.26 142 THR A N 1
ATOM 648 C CA . THR A 1 97 ? -12.555 32.546 39.256 1.00 43.39 142 THR A CA 1
ATOM 649 C C . THR A 1 97 ? -11.738 33.489 40.118 1.00 42.19 142 THR A C 1
ATOM 650 O O . THR A 1 97 ? -12.250 34.004 41.099 1.00 41.26 142 THR A O 1
ATOM 654 N N . LEU A 1 98 ? -10.499 33.756 39.725 1.00 42.27 143 LEU A N 1
ATOM 655 C CA . LEU A 1 98 ? -9.643 34.688 40.439 1.00 43.50 143 LEU A CA 1
ATOM 656 C C . LEU A 1 98 ? -10.275 36.119 40.418 1.00 43.69 143 LEU A C 1
ATOM 657 O O . LEU A 1 98 ? -10.200 36.837 41.413 1.00 44.36 143 LEU A O 1
ATOM 662 N N . ARG A 1 99 ? -10.982 36.477 39.330 1.00 42.79 144 ARG A N 1
ATOM 663 C CA . ARG A 1 99 ? -11.690 37.757 39.228 1.00 42.51 144 ARG A CA 1
ATOM 664 C C . ARG A 1 99 ? -12.863 37.809 40.187 1.00 41.86 144 ARG A C 1
ATOM 665 O O . ARG A 1 99 ? -13.047 38.819 40.879 1.00 41.28 144 ARG A O 1
ATOM 673 N N . ARG A 1 100 ? -13.684 36.737 40.218 1.00 40.89 145 ARG A N 1
ATOM 674 C CA . ARG A 1 100 ? -14.860 36.695 41.088 1.00 41.01 145 ARG A CA 1
ATOM 675 C C . ARG A 1 100 ? -14.490 36.664 42.557 1.00 38.58 145 ARG A C 1
ATOM 676 O O . ARG A 1 100 ? -15.196 37.252 43.376 1.00 38.47 145 ARG A O 1
ATOM 684 N N . VAL A 1 101 ? -13.391 35.995 42.886 1.00 36.86 146 VAL A N 1
ATOM 685 C CA . VAL A 1 101 ? -12.903 35.967 44.255 1.00 36.29 146 VAL A CA 1
ATOM 686 C C . VAL A 1 101 ? -12.409 37.368 44.651 1.00 35.10 146 VAL A C 1
ATOM 687 O O . VAL A 1 101 ? -12.757 37.845 45.731 1.00 35.48 146 VAL A O 1
ATOM 691 N N . ARG A 1 102 ? -11.709 38.060 43.752 1.00 33.74 147 ARG A N 1
ATOM 692 C CA . ARG A 1 102 ? -11.271 39.447 44.027 1.00 33.82 147 ARG A CA 1
ATOM 693 C C . ARG A 1 102 ? -12.482 40.382 44.192 1.00 35.26 147 ARG A C 1
ATOM 694 O O . ARG A 1 102 ? -12.496 41.219 45.094 1.00 36.43 147 ARG A O 1
ATOM 702 N N . ILE A 1 103 ? -13.520 40.220 43.366 1.00 35.38 148 ILE A N 1
ATOM 703 C CA . ILE A 1 103 ? -14.734 41.056 43.467 1.00 36.34 148 ILE A CA 1
ATOM 704 C C . ILE A 1 103 ? -15.420 40.813 44.816 1.00 36.20 148 ILE A C 1
ATOM 705 O O . ILE A 1 103 ? -15.905 41.762 45.432 1.00 36.07 148 ILE A O 1
ATOM 710 N N . SER A 1 104 ? -15.422 39.562 45.296 1.00 35.66 149 SER A N 1
ATOM 711 C CA . SER A 1 104 ? -16.012 39.187 46.592 1.00 35.56 149 SER A CA 1
ATOM 712 C C . SER A 1 104 ? -15.252 39.796 47.748 1.00 34.29 149 SER A C 1
ATOM 713 O O . SER A 1 104 ? -15.880 40.294 48.662 1.00 35.06 149 SER A O 1
ATOM 716 N N . ALA A 1 105 ? -13.916 39.749 47.725 1.00 33.44 150 ALA A N 1
ATOM 717 C CA . ALA A 1 105 ? -13.085 40.320 48.779 1.00 33.46 150 ALA A CA 1
ATOM 718 C C . ALA A 1 105 ? -13.275 41.860 48.806 1.00 34.59 150 ALA A C 1
ATOM 719 O O . ALA A 1 105 ? -13.397 42.458 49.880 1.00 34.05 150 ALA A O 1
ATOM 721 N N . ASP A 1 106 ? -13.344 42.473 47.617 1.00 35.43 151 ASP A N 1
ATOM 722 C CA . ASP A 1 106 ? -13.564 43.901 47.458 1.00 36.36 151 ASP A CA 1
ATOM 723 C C . ASP A 1 106 ? -14.940 44.275 47.997 1.00 36.87 151 ASP A C 1
ATOM 724 O O . ASP A 1 106 ? -15.062 45.276 48.695 1.00 37.47 151 ASP A O 1
ATOM 729 N N . ALA A 1 107 ? -15.963 43.479 47.705 1.00 36.27 152 ALA A N 1
ATOM 730 C CA . ALA A 1 107 ? -17.318 43.710 48.213 1.00 37.35 152 ALA A CA 1
ATOM 731 C C . ALA A 1 107 ? -17.367 43.616 49.739 1.00 38.40 152 ALA A C 1
ATOM 732 O O . ALA A 1 107 ? -18.100 44.372 50.369 1.00 38.51 152 ALA A O 1
ATOM 734 N N . MET A 1 108 ? -16.529 42.752 50.348 1.00 38.97 153 MET A N 1
ATOM 735 C CA . MET A 1 108 ? -16.472 42.629 51.811 1.00 39.06 153 MET A CA 1
ATOM 736 C C . MET A 1 108 ? -15.798 43.861 52.428 1.00 38.32 153 MET A C 1
ATOM 737 O O . MET A 1 108 ? -16.259 44.384 53.445 1.00 38.16 153 MET A O 1
ATOM 742 N N . MET A 1 109 ? -14.733 44.327 51.804 1.00 38.15 154 MET A N 1
ATOM 743 C CA . MET A 1 109 ? -14.028 45.524 52.254 1.00 39.20 154 MET A CA 1
ATOM 744 C C . MET A 1 109 ? -14.925 46.765 52.086 1.00 40.73 154 MET A C 1
ATOM 745 O O . MET A 1 109 ? -14.869 47.659 52.928 1.00 41.61 154 MET A O 1
ATOM 750 N N . GLN A 1 110 ? -15.748 46.810 51.024 1.00 40.84 155 GLN A N 1
ATOM 751 C CA . GLN A 1 110 ? -16.676 47.924 50.766 1.00 41.80 155 GLN A CA 1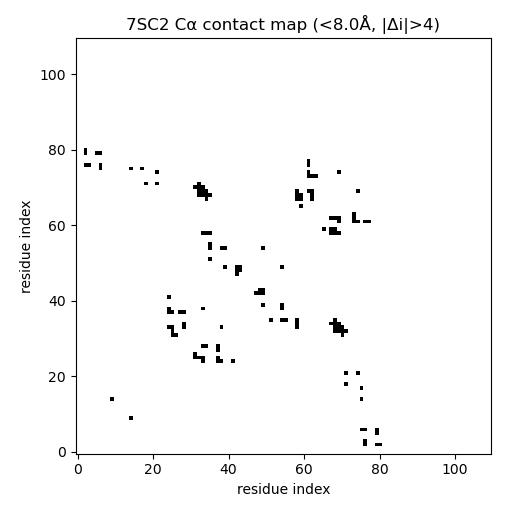
ATOM 752 C C . GLN A 1 110 ? -17.770 47.952 51.824 1.00 41.90 155 GLN A C 1
ATOM 753 O O . GLN A 1 110 ? -18.127 49.025 52.317 1.00 42.46 155 GLN A O 1
ATOM 759 N N . ALA A 1 111 ? -18.280 46.779 52.212 1.00 41.13 156 ALA A N 1
ATOM 760 C CA . ALA A 1 111 ? -19.297 46.694 53.251 1.00 41.76 156 ALA A CA 1
ATOM 761 C C . ALA A 1 111 ? -18.743 47.226 54.588 1.00 42.61 156 ALA A C 1
ATOM 762 O O . ALA A 1 111 ? -19.460 47.917 55.319 1.00 42.77 156 ALA A O 1
ATOM 764 N N . LEU A 1 112 ? -17.450 46.969 54.863 1.00 42.48 157 LEU A N 1
ATOM 765 C CA . LEU A 1 112 ? -16.817 47.412 56.085 1.00 43.01 157 LEU A CA 1
ATOM 766 C C . LEU A 1 112 ? -16.564 48.925 56.090 1.00 44.58 157 LEU A C 1
ATOM 767 O O . LEU A 1 112 ? -17.015 49.605 57.002 1.00 44.99 157 LEU A O 1
ATOM 772 N N . LEU A 1 113 ? -15.803 49.431 55.125 1.00 45.35 158 LEU A N 1
ATOM 773 C CA . LEU A 1 113 ? -15.468 50.839 55.074 1.00 47.18 158 LEU A CA 1
ATOM 774 C C . LEU A 1 113 ? -16.686 51.736 54.846 1.00 50.12 158 LEU A C 1
ATOM 775 O O . LEU A 1 113 ? -16.713 52.850 55.371 1.00 50.69 158 LEU A O 1
ATOM 780 N N . GLY A 1 114 ? -17.702 51.224 54.155 1.00 51.73 159 GLY A N 1
ATOM 781 C CA . GLY A 1 114 ? -18.921 51.972 53.880 1.00 54.75 159 GLY A CA 1
ATOM 782 C C . GLY A 1 114 ? -19.986 51.921 54.965 1.00 58.23 159 GLY A C 1
ATOM 783 O O . GLY A 1 114 ? -21.027 52.571 54.830 1.00 59.22 159 GLY A O 1
ATOM 784 N N . ALA A 1 115 ? -19.760 51.154 56.048 1.00 59.62 160 ALA A N 1
ATOM 785 C CA . ALA A 1 115 ? -20.749 51.057 57.130 1.00 61.52 160 ALA A CA 1
ATOM 786 C C . ALA A 1 115 ? -20.848 52.364 57.946 1.00 63.88 160 ALA A C 1
ATOM 787 O O . ALA A 1 115 ? -19.828 52.929 58.353 1.00 63.84 160 ALA A O 1
ATOM 789 N N . ARG A 1 116 ? -22.084 52.845 58.169 1.00 65.54 161 ARG A N 1
ATOM 790 C CA . ARG A 1 116 ? -22.328 54.092 58.905 1.00 67.27 161 ARG A CA 1
ATOM 791 C C . ARG A 1 116 ? -22.084 53.930 60.408 1.00 68.45 161 ARG A C 1
ATOM 792 O O . ARG A 1 116 ? -22.567 52.971 61.012 1.00 69.10 161 ARG A O 1
#

Foldseek 3Di:
DVLLVVLVVDDPVRLVVLVVVLCQLCVVPPVQWHALVSVCVVCVVVPHHDDSVRSQVVQVVLPPPPPRTGHSSSSSSVVSVVPPPPPPPVVVVVVVVVVVVVVCCVVVPD

InterPro domains:
  IPR001978 Troponin [PF00992] (46-177)
  IPR021666 Troponin I residues 1-32 [PF11636] (1-31)
  IPR038077 Troponin domain superfamily [G3DSA:1.20.5.350] (34-160)
  IPR038077 Troponin domain superfamily [SSF90250] (40-191)
  IPR050875 Troponin I [PTHR13738] (17-206)

Radius of gyration: 22.46 Å; Cα contacts (8 Å, |Δi|>4): 72; chains: 1; bounding box: 41×53×60 Å

Nearest PDB structures (foldseek):
  7sc2-assembly1_A  TM=1.009E+00  e=1.128E-17  Homo sapiens
  7sc3-assembly1_A  TM=7.621E-01  e=6.965E-15  Homo sapiens
  1dtl-assembly1_A  TM=8.646E-01  e=3.378E-11  Gallus gallus
  8fmo-assembly2_D  TM=7.672E-01  e=2.651E-11  Homo sapiens
  6klu-assembly1_A  TM=7.000E-01  e=7.885E-12  Mus musculus

Solvent-accessible surface area: 7988 Å² total; per-residue (Å²): 124,152,63,53,53,46,30,117,84,25,79,90,79,71,38,65,59,30,87,59,44,7,63,113,48,18,150,60,19,119,111,40,10,6,30,39,77,14,15,1,90,17,23,140,132,124,67,98,140,20,72,100,110,64,19,76,120,81,4,78,114,25,16,103,98,69,67,30,25,3,57,43,86,13,7,14,35,58,51,16,103,84,90,136,97,135,150,142,40,39,34,106,145,146,90,182,120,66,62,80,55,146,102,116,71,125,137,65,74,155

Organism: Homo sapiens (NCBI:txid9606)

B-factor: mean 50.24, std 13.21, range [33.3, 88.08]